Protein AF-A0A434TCE7-F1 (afdb_monomer_lite)

Secondary structure (DSSP, 8-state):
--TTTHHHHHHHHHHHHGGGG-----PPPP--HHHHHHHHHHHHHHHHHHHHTTS-SEEEEEEEETTEEEEEEEEEBSSTT--PBPPS--

pLDDT: mean 79.83, std 17.86, range [46.66, 97.56]

Foldseek 3Di:
DPPPPVVVVVVVVVVVVVVVPDPPPPDDDDPDPVVVVVCVVVVVVVQQCCCVVVVDQKDWDWDDDPNDTPDTAIDHAPDPPDPHTDGRPD

Radius of gyration: 28.28 Å; chains: 1; bounding box: 39×50×78 Å

Sequence (90 aa):
MRLGRDLCHLTVLAFIAGLALWPHAASADPVTPARIAAALPKLEALAQAAVADGAVPGLAIGVVHDDKVIFLKGFGHREAGRPEPVDADG

Structure (mmCIF, N/CA/C/O backbone):
data_AF-A0A434TCE7-F1
#
_entry.id   AF-A0A434TCE7-F1
#
loop_
_atom_site.group_PDB
_atom_site.id
_atom_site.type_symbol
_atom_site.label_atom_id
_atom_site.label_alt_id
_atom_site.label_comp_id
_atom_site.label_asym_id
_atom_site.label_entity_id
_atom_site.label_seq_id
_atom_site.pdbx_PDB_ins_code
_atom_site.Cartn_x
_atom_site.Cartn_y
_atom_site.Cartn_z
_atom_site.occupancy
_atom_site.B_iso_or_equiv
_atom_site.auth_seq_id
_atom_site.auth_comp_id
_atom_site.auth_asym_id
_atom_site.auth_atom_id
_atom_site.pdbx_PDB_model_num
ATOM 1 N N . MET A 1 1 ? 23.193 37.671 -62.069 1.00 54.25 1 MET A N 1
ATOM 2 C CA . MET A 1 1 ? 22.915 36.323 -61.523 1.00 54.25 1 MET A CA 1
ATOM 3 C C . MET A 1 1 ? 23.509 36.206 -60.115 1.00 54.25 1 MET A C 1
ATOM 5 O O . MET A 1 1 ? 24.655 35.812 -59.973 1.00 54.25 1 MET A O 1
ATOM 9 N N . ARG A 1 2 ? 22.784 36.637 -59.072 1.00 53.78 2 ARG A N 1
ATOM 10 C CA . ARG A 1 2 ? 23.202 36.488 -57.655 1.00 53.78 2 ARG A CA 1
ATOM 11 C C . ARG A 1 2 ? 22.051 36.115 -56.705 1.00 53.78 2 ARG A C 1
ATOM 13 O O . ARG A 1 2 ? 22.294 35.888 -55.534 1.00 53.78 2 ARG A O 1
ATOM 20 N N . LEU A 1 3 ? 20.825 35.981 -57.218 1.00 54.12 3 LEU A N 1
ATOM 21 C CA . LEU A 1 3 ? 19.610 35.866 -56.402 1.00 54.12 3 LEU A CA 1
ATOM 22 C C . LEU A 1 3 ? 19.288 34.429 -55.932 1.00 54.12 3 LEU A C 1
ATOM 24 O O . LEU A 1 3 ? 18.491 34.251 -55.024 1.00 54.12 3 LEU A O 1
ATOM 28 N N . GLY A 1 4 ? 19.915 33.399 -56.519 1.00 52.44 4 GLY A N 1
ATOM 29 C CA . GLY A 1 4 ? 19.643 31.989 -56.185 1.00 52.44 4 GLY A CA 1
ATOM 30 C C . GLY A 1 4 ? 20.511 31.393 -55.070 1.00 52.44 4 GLY A C 1
ATOM 31 O O . GLY A 1 4 ? 20.206 30.312 -54.580 1.00 52.44 4 GLY A O 1
ATOM 32 N N . ARG A 1 5 ? 21.598 32.070 -54.669 1.00 57.06 5 ARG A N 1
ATOM 33 C CA . ARG A 1 5 ? 22.574 31.518 -53.712 1.00 57.06 5 ARG A CA 1
ATOM 34 C C . ARG A 1 5 ? 22.227 31.861 -52.261 1.00 57.06 5 ARG A C 1
ATOM 36 O O . ARG A 1 5 ? 22.350 31.003 -51.398 1.00 57.06 5 ARG A O 1
ATOM 43 N N . ASP A 1 6 ? 21.689 33.055 -52.018 1.00 51.03 6 ASP A N 1
ATOM 44 C CA . ASP A 1 6 ? 21.305 33.509 -50.672 1.00 51.03 6 ASP A CA 1
ATOM 45 C C . ASP A 1 6 ? 19.982 32.885 -50.186 1.00 51.03 6 ASP A C 1
ATOM 47 O O . ASP A 1 6 ? 19.791 32.680 -48.989 1.00 51.03 6 ASP A O 1
ATOM 51 N N . LEU A 1 7 ? 19.109 32.469 -51.113 1.00 54.75 7 LEU A N 1
ATOM 52 C CA . LEU A 1 7 ? 17.859 31.764 -50.802 1.00 54.75 7 LEU A CA 1
ATOM 53 C C . LEU A 1 7 ? 18.096 30.320 -50.314 1.00 54.75 7 LEU A C 1
ATOM 55 O O . LEU A 1 7 ? 17.286 29.781 -49.569 1.00 54.75 7 LEU A O 1
ATOM 59 N N . CYS A 1 8 ? 19.227 29.717 -50.699 1.00 46.66 8 CYS A N 1
ATOM 60 C CA . CYS A 1 8 ? 19.624 28.364 -50.302 1.00 46.66 8 CYS A CA 1
ATOM 61 C C . CYS A 1 8 ? 20.240 28.334 -48.890 1.00 46.66 8 CYS A C 1
ATOM 63 O O . CYS A 1 8 ? 20.113 27.353 -48.164 1.00 46.66 8 CYS A O 1
ATOM 65 N N . HIS A 1 9 ? 20.879 29.430 -48.464 1.00 48.97 9 HIS A N 1
ATOM 66 C CA . HIS A 1 9 ? 21.444 29.541 -47.115 1.00 48.97 9 HIS A CA 1
ATOM 67 C C . HIS A 1 9 ? 20.374 29.806 -46.046 1.00 48.97 9 HIS A C 1
ATOM 69 O O . HIS A 1 9 ? 20.514 29.350 -44.911 1.00 48.97 9 HIS A O 1
ATOM 75 N N . LEU A 1 10 ? 19.284 30.488 -46.411 1.00 51.88 10 LEU A N 1
ATOM 76 C CA . LEU A 1 10 ? 18.189 30.816 -45.493 1.00 51.88 10 LEU A CA 1
ATOM 77 C C . LEU A 1 10 ? 17.332 29.594 -45.117 1.00 51.88 10 LEU A C 1
ATOM 79 O O . LEU A 1 10 ? 16.841 29.514 -43.994 1.00 51.88 10 LEU A O 1
ATOM 83 N N . THR A 1 11 ? 17.211 28.604 -46.003 1.00 52.19 11 THR A N 1
ATOM 84 C CA . THR A 1 11 ? 16.499 27.342 -45.730 1.00 52.19 11 THR A CA 1
ATOM 85 C C . THR A 1 11 ? 17.302 26.352 -44.885 1.00 52.19 11 THR A C 1
ATOM 87 O O . THR A 1 11 ? 16.707 25.563 -44.154 1.00 52.19 11 THR A O 1
ATOM 90 N N . VAL A 1 12 ? 18.638 26.403 -44.919 1.00 53.09 12 VAL A N 1
ATOM 91 C CA . VAL A 1 12 ? 19.498 25.475 -44.157 1.00 53.09 12 VAL A CA 1
ATOM 92 C C . VAL A 1 12 ? 19.538 25.813 -42.659 1.00 53.09 12 VAL A C 1
ATOM 94 O O . VAL A 1 12 ? 19.600 24.909 -41.829 1.00 53.09 12 VAL A O 1
ATOM 97 N N . LEU A 1 13 ? 19.432 27.090 -42.280 1.00 52.44 13 LEU A N 1
ATOM 98 C CA . LEU A 1 13 ? 19.476 27.503 -40.867 1.00 52.44 13 LEU A CA 1
ATOM 99 C C . LEU A 1 13 ? 18.178 27.210 -40.096 1.00 52.44 13 LEU A C 1
ATOM 101 O O . LEU A 1 13 ? 18.227 26.958 -38.892 1.00 52.44 13 LEU A O 1
ATOM 105 N N . ALA A 1 14 ? 17.027 27.173 -40.773 1.00 51.78 14 ALA A N 1
ATOM 106 C CA . ALA A 1 14 ? 15.742 26.885 -40.131 1.00 51.78 14 ALA A CA 1
ATOM 107 C C . ALA A 1 14 ? 15.590 25.410 -39.701 1.00 51.78 14 ALA A C 1
ATOM 109 O O . ALA A 1 14 ? 14.813 25.110 -38.797 1.00 51.78 14 ALA A O 1
ATOM 110 N N . PHE A 1 15 ? 16.362 24.490 -40.291 1.00 49.41 15 PHE A N 1
ATOM 111 C CA . PHE A 1 15 ? 16.317 2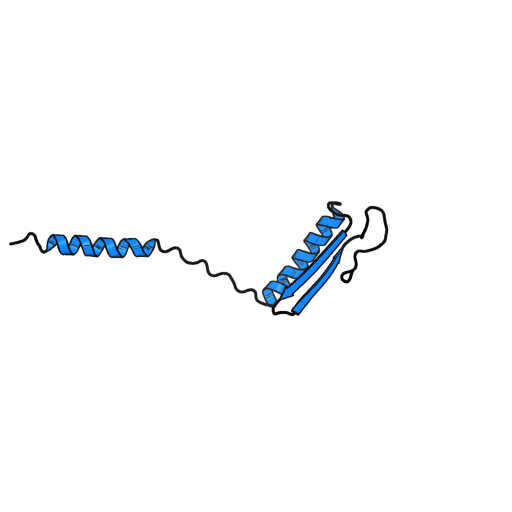3.063 -39.951 1.00 49.41 15 PHE A CA 1
ATOM 112 C C . PHE A 1 15 ? 17.073 22.702 -38.661 1.00 49.41 15 PHE A C 1
ATOM 114 O O . PHE A 1 15 ? 16.742 21.707 -38.021 1.00 49.41 15 PHE A O 1
ATOM 121 N N . ILE A 1 16 ? 18.058 23.502 -38.239 1.00 53.09 16 ILE A N 1
ATOM 122 C CA . ILE A 1 16 ? 18.875 23.204 -37.046 1.00 53.09 16 ILE A CA 1
ATOM 123 C C . ILE A 1 16 ? 18.189 23.692 -35.758 1.00 53.09 16 ILE A C 1
ATOM 125 O O . ILE A 1 16 ? 18.326 23.068 -34.709 1.00 53.09 16 ILE A O 1
ATOM 129 N N . ALA A 1 17 ? 17.379 24.754 -35.832 1.00 52.38 17 ALA A N 1
ATOM 130 C CA . ALA A 1 17 ? 16.655 25.286 -34.673 1.00 52.38 17 ALA A CA 1
ATOM 131 C C . ALA A 1 17 ? 15.467 24.409 -34.224 1.00 52.38 17 ALA A C 1
ATOM 133 O O . ALA A 1 17 ? 15.064 24.477 -33.065 1.00 52.38 17 ALA A O 1
ATOM 134 N N . GLY A 1 18 ? 14.924 23.561 -35.107 1.00 49.09 18 GLY A N 1
ATOM 135 C CA . GLY A 1 18 ? 13.814 22.660 -34.773 1.00 49.09 18 GLY A CA 1
ATOM 136 C C . GLY A 1 18 ? 14.204 21.498 -33.853 1.00 49.09 18 GLY A C 1
ATOM 137 O O . GLY A 1 18 ? 13.394 21.071 -33.042 1.00 49.09 18 GLY A O 1
ATOM 138 N N . LEU A 1 19 ? 15.455 21.027 -33.912 1.00 55.03 19 LEU A N 1
ATOM 139 C CA . LEU A 1 19 ? 15.938 19.860 -33.155 1.00 55.03 19 LEU A CA 1
ATOM 140 C C . LEU A 1 19 ? 16.169 20.121 -31.657 1.00 55.03 19 LEU A C 1
ATOM 142 O O . LEU A 1 19 ? 16.253 19.174 -30.879 1.00 55.03 19 LEU A O 1
ATOM 146 N N . ALA A 1 20 ? 16.276 21.383 -31.236 1.00 54.28 20 ALA A N 1
ATOM 147 C CA . ALA A 1 20 ? 16.516 21.729 -29.832 1.00 54.28 20 ALA A CA 1
ATOM 148 C C . ALA A 1 20 ? 15.245 21.661 -28.967 1.00 54.28 20 ALA A C 1
ATOM 150 O O . ALA A 1 20 ? 15.338 21.604 -27.743 1.00 54.28 20 ALA A O 1
ATOM 151 N N . LEU A 1 21 ? 14.065 21.642 -29.596 1.00 54.66 21 LEU A N 1
ATOM 152 C CA . LEU A 1 21 ? 12.776 21.522 -28.919 1.00 54.66 21 LEU A CA 1
ATOM 153 C C . LEU A 1 21 ? 12.207 20.104 -29.035 1.00 54.66 21 LEU A C 1
ATOM 155 O O . LEU A 1 21 ? 10.992 19.913 -29.045 1.00 54.66 21 LEU A O 1
ATOM 159 N N . TRP A 1 22 ? 13.072 19.095 -29.178 1.00 59.41 22 TRP A N 1
ATOM 160 C CA . TRP A 1 22 ? 12.622 17.713 -29.083 1.00 59.41 22 TRP A CA 1
ATOM 161 C C . TRP A 1 22 ? 12.237 17.452 -27.634 1.00 59.41 22 TRP A C 1
ATOM 163 O O . TRP A 1 22 ? 13.075 17.662 -26.748 1.00 59.41 22 TRP A O 1
ATOM 173 N N . PRO A 1 23 ?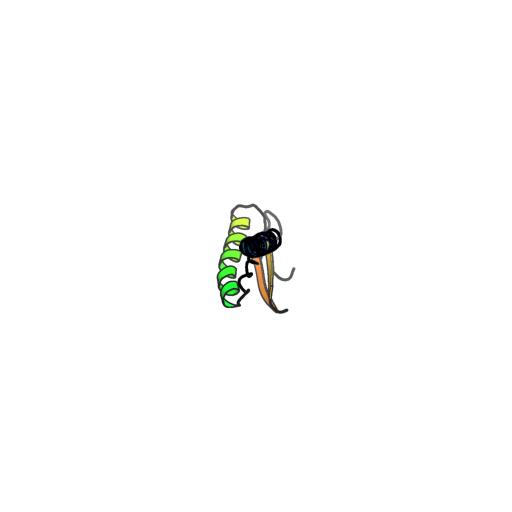 10.988 17.021 -27.366 1.00 63.56 23 PRO A N 1
ATOM 174 C CA . PRO A 1 23 ? 10.640 16.555 -26.042 1.00 63.56 23 PRO A CA 1
ATOM 175 C C . PRO A 1 23 ? 11.601 15.410 -25.752 1.00 63.56 23 PRO A C 1
ATOM 177 O O . PRO A 1 23 ? 11.543 14.358 -26.390 1.00 63.56 23 PRO A O 1
ATOM 180 N N . HIS A 1 24 ? 12.544 15.649 -24.841 1.00 63.69 24 HIS A N 1
ATOM 181 C CA . HIS A 1 24 ? 13.324 14.571 -24.270 1.00 63.69 24 HIS A CA 1
ATOM 182 C C . HIS A 1 24 ? 12.292 13.648 -23.648 1.00 63.69 24 HIS A C 1
ATOM 184 O O . HIS A 1 24 ? 11.635 14.020 -22.674 1.00 63.69 24 HIS A O 1
ATOM 190 N N . ALA A 1 25 ? 12.085 12.490 -24.271 1.00 67.00 25 ALA A N 1
ATOM 191 C CA . ALA A 1 25 ? 11.318 11.428 -23.664 1.00 67.00 25 ALA A CA 1
ATOM 192 C C . ALA A 1 25 ? 11.972 11.181 -22.303 1.00 67.00 25 ALA A C 1
ATOM 194 O O . ALA A 1 25 ? 13.121 10.746 -22.232 1.00 67.00 25 ALA A O 1
ATOM 195 N N . ALA A 1 26 ? 11.287 11.578 -21.231 1.00 71.19 26 ALA A N 1
ATOM 196 C CA . ALA A 1 26 ? 11.753 11.321 -19.886 1.00 71.19 26 ALA A CA 1
ATOM 197 C C . ALA A 1 26 ? 11.793 9.801 -19.735 1.00 71.19 26 ALA A C 1
ATOM 199 O O . ALA A 1 26 ? 10.750 9.146 -19.740 1.00 71.19 26 ALA A O 1
ATOM 200 N N . SER A 1 27 ? 12.995 9.231 -19.682 1.00 66.19 27 SER A N 1
ATOM 201 C CA . SER A 1 27 ? 13.157 7.806 -19.431 1.00 66.19 27 SER A CA 1
ATOM 202 C C . SER A 1 27 ? 12.538 7.491 -18.074 1.00 66.19 27 SER A C 1
ATOM 204 O O . SER A 1 27 ? 12.931 8.069 -17.059 1.00 66.19 27 SER A O 1
ATOM 206 N N . ALA A 1 28 ? 11.555 6.593 -18.055 1.00 73.00 28 ALA A N 1
ATOM 207 C CA . ALA A 1 28 ? 11.041 6.059 -16.807 1.00 73.00 28 ALA A CA 1
ATOM 208 C C . ALA A 1 28 ? 12.165 5.272 -16.121 1.00 73.00 28 ALA A C 1
ATOM 210 O O . ALA A 1 28 ? 12.770 4.385 -16.723 1.00 73.00 28 ALA A O 1
ATOM 211 N N . ASP A 1 29 ? 12.458 5.628 -14.873 1.00 77.38 29 ASP A N 1
ATOM 212 C CA . ASP A 1 29 ? 13.448 4.926 -14.062 1.00 77.38 29 ASP A CA 1
ATOM 213 C C . ASP A 1 29 ? 12.973 3.476 -13.845 1.00 77.38 29 ASP A C 1
ATOM 215 O O . ASP A 1 29 ? 11.841 3.290 -13.372 1.00 77.38 29 ASP A O 1
ATOM 219 N N . PRO A 1 30 ? 13.767 2.453 -14.217 1.00 81.31 30 PRO A N 1
ATOM 220 C CA . PRO A 1 30 ? 13.330 1.066 -14.167 1.00 81.31 30 PRO A CA 1
ATOM 221 C C . PRO A 1 30 ? 12.849 0.662 -12.770 1.00 81.31 30 PRO A C 1
ATOM 223 O O . PRO A 1 30 ? 13.413 1.037 -11.736 1.00 81.31 30 PRO A O 1
ATOM 226 N N . VAL A 1 31 ? 11.792 -0.148 -12.734 1.00 87.94 31 VAL A N 1
ATOM 227 C CA . VAL A 1 31 ? 11.301 -0.757 -11.497 1.00 87.94 31 VAL A CA 1
ATOM 228 C C . VAL A 1 31 ? 12.232 -1.916 -11.154 1.00 87.94 31 VAL A C 1
ATOM 230 O O . VAL A 1 31 ? 12.075 -3.036 -11.623 1.00 87.94 31 VAL A O 1
ATOM 233 N N . THR A 1 32 ? 13.273 -1.623 -10.377 1.00 91.44 32 THR A N 1
ATOM 234 C CA . THR A 1 32 ? 14.228 -2.639 -9.925 1.00 91.44 32 THR A CA 1
ATOM 235 C C . THR A 1 32 ? 13.752 -3.302 -8.628 1.00 91.44 32 THR A C 1
ATOM 237 O O . THR A 1 32 ? 13.121 -2.639 -7.797 1.00 91.44 32 THR A O 1
ATOM 240 N N . PRO A 1 33 ? 14.117 -4.573 -8.372 1.00 90.12 33 PRO A N 1
ATOM 241 C CA . PRO A 1 33 ? 13.791 -5.250 -7.115 1.00 90.12 33 PRO A CA 1
ATOM 242 C C . PRO A 1 33 ? 14.254 -4.484 -5.867 1.00 90.12 33 PRO A C 1
ATOM 244 O O . PRO A 1 33 ? 13.546 -4.435 -4.866 1.00 90.12 33 PRO A O 1
ATOM 247 N N . ALA A 1 34 ? 15.413 -3.821 -5.936 1.00 91.38 34 ALA A N 1
ATOM 248 C CA . ALA A 1 34 ? 15.926 -2.994 -4.844 1.00 91.38 34 ALA A CA 1
ATOM 249 C C . ALA A 1 34 ? 15.029 -1.777 -4.563 1.00 91.38 34 ALA A C 1
ATOM 251 O O . ALA A 1 34 ? 14.774 -1.442 -3.406 1.00 91.38 34 ALA A O 1
ATOM 252 N N . ARG A 1 35 ? 14.511 -1.131 -5.614 1.00 92.62 35 ARG A N 1
ATOM 253 C CA . ARG A 1 35 ? 13.602 0.011 -5.480 1.00 92.62 35 ARG A CA 1
ATOM 254 C C . ARG A 1 35 ? 12.257 -0.409 -4.897 1.00 92.62 35 ARG A C 1
ATOM 256 O O . ARG A 1 35 ? 11.734 0.288 -4.033 1.00 92.62 35 ARG A O 1
ATOM 263 N N . ILE A 1 36 ? 11.739 -1.558 -5.330 1.00 93.69 36 ILE A N 1
ATOM 264 C CA . ILE A 1 36 ? 10.543 -2.174 -4.749 1.00 93.69 36 ILE A CA 1
ATOM 265 C C . ILE A 1 36 ? 10.765 -2.428 -3.256 1.00 93.69 36 ILE A C 1
ATOM 267 O O . ILE A 1 36 ? 9.992 -1.942 -2.434 1.00 93.69 36 ILE A O 1
ATOM 271 N N . ALA A 1 37 ? 11.849 -3.120 -2.893 1.00 91.94 37 ALA A N 1
ATOM 272 C CA . ALA A 1 37 ? 12.161 -3.437 -1.501 1.00 91.94 37 ALA A CA 1
ATOM 273 C C . ALA A 1 37 ? 12.282 -2.177 -0.625 1.00 91.94 37 ALA A C 1
ATOM 275 O O . ALA A 1 37 ? 11.826 -2.174 0.513 1.00 91.94 37 ALA A O 1
ATOM 276 N N . ALA A 1 38 ? 12.825 -1.082 -1.164 1.00 94.38 38 ALA A N 1
ATOM 277 C CA . ALA A 1 38 ? 12.900 0.203 -0.469 1.00 94.38 38 ALA A CA 1
ATOM 278 C C . ALA A 1 38 ? 11.546 0.940 -0.361 1.00 94.38 38 ALA A C 1
ATOM 280 O O . ALA A 1 38 ? 11.387 1.818 0.493 1.00 94.38 38 ALA A O 1
ATOM 281 N N . ALA A 1 39 ? 10.580 0.625 -1.227 1.00 94.88 39 ALA A N 1
ATOM 282 C CA . ALA A 1 39 ? 9.252 1.233 -1.238 1.00 94.88 39 ALA A CA 1
ATOM 283 C C . ALA A 1 39 ? 8.257 0.516 -0.314 1.00 94.88 39 ALA A C 1
ATOM 285 O O . ALA A 1 39 ? 7.405 1.185 0.271 1.00 94.88 39 ALA A O 1
ATOM 286 N N . LEU A 1 40 ? 8.377 -0.806 -0.136 1.00 95.81 40 LEU A N 1
ATOM 287 C CA . LEU A 1 40 ? 7.439 -1.594 0.677 1.00 95.81 40 LEU A CA 1
ATOM 288 C C . LEU A 1 40 ? 7.290 -1.082 2.126 1.00 95.81 40 LEU A C 1
ATOM 290 O O . LEU A 1 40 ? 6.151 -0.899 2.550 1.00 95.81 40 LEU A O 1
ATOM 294 N N . PRO A 1 41 ? 8.362 -0.735 2.871 1.00 96.38 41 PRO A N 1
ATOM 295 C CA . PRO A 1 41 ? 8.213 -0.197 4.227 1.00 96.38 41 PRO A CA 1
ATOM 296 C C . PRO A 1 41 ? 7.482 1.149 4.264 1.00 96.38 41 PRO A C 1
ATOM 298 O O . PRO A 1 41 ? 6.747 1.441 5.203 1.00 96.38 41 PRO A O 1
ATOM 301 N N . LYS A 1 42 ? 7.663 1.981 3.229 1.00 97.00 42 LYS A N 1
ATOM 302 C CA . LYS A 1 42 ? 6.962 3.269 3.120 1.00 97.00 42 LYS A CA 1
ATOM 303 C C . LYS A 1 42 ? 5.476 3.053 2.854 1.00 97.00 42 LYS A C 1
ATOM 305 O O . LYS A 1 42 ? 4.653 3.733 3.453 1.00 97.00 42 LYS A O 1
ATOM 310 N N . LEU A 1 43 ? 5.144 2.099 1.985 1.00 96.62 43 LEU A N 1
ATOM 311 C CA . LEU A 1 43 ? 3.763 1.702 1.719 1.00 96.62 43 LEU A CA 1
ATOM 312 C C . LEU A 1 43 ? 3.086 1.169 2.986 1.00 96.62 43 LEU A C 1
ATOM 314 O O . LEU A 1 43 ? 1.960 1.553 3.289 1.00 96.62 43 LEU A O 1
ATOM 318 N N . GLU A 1 44 ? 3.795 0.342 3.754 1.00 95.94 44 GLU A N 1
ATOM 319 C CA . GLU A 1 44 ? 3.307 -0.187 5.024 1.00 95.94 44 GLU A CA 1
ATOM 320 C C . GLU A 1 44 ? 3.015 0.929 6.036 1.00 95.94 44 GLU A C 1
ATOM 322 O O . GLU A 1 44 ? 1.942 0.951 6.636 1.00 95.94 44 GLU A O 1
ATOM 327 N N . ALA A 1 45 ? 3.928 1.893 6.178 1.00 97.56 45 ALA A N 1
ATOM 328 C CA . ALA A 1 45 ? 3.741 3.033 7.072 1.00 97.56 45 ALA A CA 1
ATOM 329 C C . ALA A 1 45 ? 2.525 3.890 6.683 1.00 97.56 45 ALA A C 1
ATOM 331 O O . ALA A 1 45 ? 1.784 4.334 7.556 1.00 97.56 45 ALA A O 1
ATOM 332 N N . LEU A 1 46 ? 2.281 4.090 5.383 1.00 97.06 46 LEU A N 1
ATOM 333 C CA . LEU A 1 46 ? 1.099 4.816 4.905 1.00 97.06 46 LEU A CA 1
ATOM 334 C C . LEU A 1 46 ? -0.200 4.072 5.225 1.00 97.06 46 LEU A C 1
ATOM 336 O O . LEU A 1 46 ? -1.172 4.690 5.654 1.00 97.06 46 LEU A O 1
ATOM 340 N N . ALA A 1 47 ? -0.216 2.751 5.051 1.00 96.06 47 ALA A N 1
ATOM 341 C CA . ALA A 1 47 ? -1.373 1.930 5.388 1.00 96.06 47 ALA A CA 1
ATOM 342 C C . ALA A 1 47 ? -1.667 1.946 6.893 1.00 96.06 47 ALA A C 1
ATOM 344 O O . ALA A 1 47 ? -2.813 2.116 7.305 1.00 96.06 47 ALA A O 1
ATOM 345 N N . GLN A 1 48 ? -0.624 1.821 7.717 1.00 96.06 48 GLN A N 1
ATOM 346 C CA . GLN A 1 48 ? -0.738 1.920 9.170 1.00 96.06 48 GLN A CA 1
ATOM 347 C C . GLN A 1 48 ? -1.252 3.296 9.601 1.00 96.06 48 GLN A C 1
ATOM 349 O O . GLN A 1 48 ? -2.138 3.358 10.448 1.00 96.06 48 GLN A O 1
ATOM 354 N N . ALA A 1 49 ? -0.751 4.379 8.996 1.00 97.31 49 ALA A N 1
ATOM 355 C CA . ALA A 1 49 ? -1.223 5.733 9.271 1.00 97.31 49 ALA A CA 1
ATOM 356 C C . ALA A 1 49 ? -2.706 5.897 8.913 1.00 97.31 49 ALA A C 1
ATOM 358 O O . ALA A 1 49 ? -3.471 6.383 9.731 1.00 97.31 49 ALA A O 1
ATOM 359 N N . ALA A 1 50 ? -3.150 5.398 7.755 1.00 95.88 50 ALA A N 1
ATOM 360 C CA . ALA A 1 50 ? -4.558 5.477 7.361 1.00 95.88 50 ALA A CA 1
ATOM 361 C C . ALA A 1 50 ? -5.507 4.779 8.356 1.00 95.88 50 ALA A C 1
ATOM 363 O O . ALA A 1 50 ? -6.599 5.281 8.628 1.00 95.88 50 ALA A O 1
ATOM 364 N N . VAL A 1 51 ? -5.092 3.637 8.916 1.00 95.06 51 VAL A N 1
ATOM 365 C CA . VAL A 1 51 ? -5.852 2.939 9.967 1.00 95.06 51 VAL A CA 1
ATOM 366 C C . VAL A 1 51 ? -5.777 3.696 11.297 1.00 95.06 51 VAL A C 1
ATOM 368 O O . VAL A 1 51 ? -6.795 3.869 11.963 1.00 95.06 51 VAL A O 1
ATOM 371 N N . ALA A 1 52 ? -4.590 4.170 11.687 1.00 95.06 52 ALA A N 1
ATOM 372 C CA . ALA A 1 52 ? -4.371 4.877 12.950 1.00 95.06 52 ALA A CA 1
ATOM 373 C C . ALA A 1 52 ? -5.096 6.231 13.012 1.00 95.06 52 ALA A C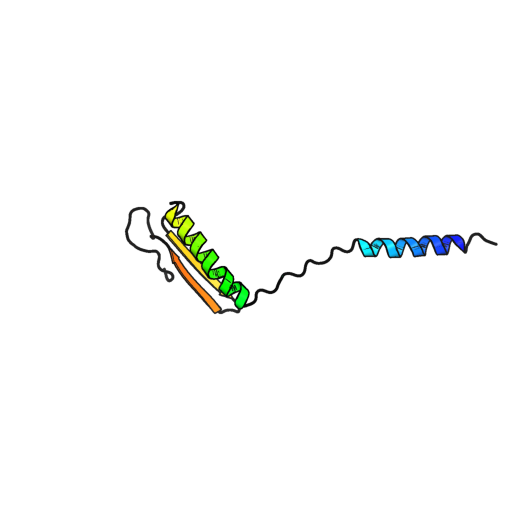 1
ATOM 375 O O . ALA A 1 52 ? -5.659 6.579 14.048 1.00 95.06 52 ALA A O 1
ATOM 376 N N . ASP A 1 53 ? -5.140 6.950 11.891 1.00 96.38 53 ASP A N 1
ATOM 377 C CA . ASP A 1 53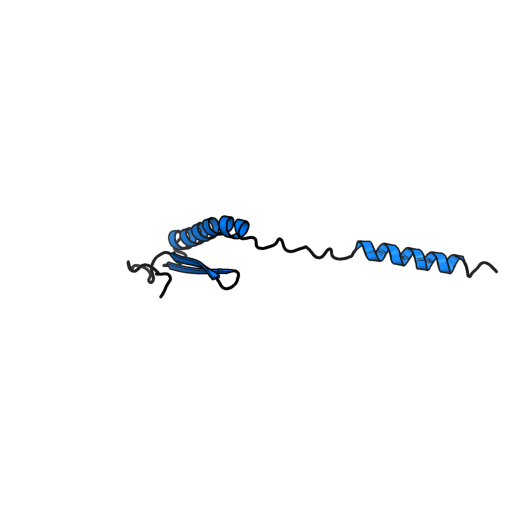 ? -5.849 8.222 11.732 1.00 96.38 53 ASP A CA 1
ATOM 378 C C . ASP A 1 53 ? -7.375 8.027 11.645 1.00 96.38 53 ASP A C 1
ATOM 380 O O . ASP A 1 53 ? -8.132 8.995 11.570 1.00 96.38 53 ASP A O 1
ATOM 384 N N . GLY A 1 54 ? -7.850 6.774 11.650 1.00 92.81 54 GLY A N 1
ATOM 385 C CA . GLY A 1 54 ? -9.268 6.434 11.591 1.00 92.81 54 GLY A CA 1
ATOM 386 C C . GLY A 1 54 ? -9.913 6.704 10.232 1.00 92.81 54 GLY A C 1
ATOM 387 O O . GLY A 1 54 ? -11.139 6.753 10.144 1.00 92.81 54 GLY A O 1
ATOM 388 N N . ALA A 1 55 ? -9.119 6.872 9.168 1.00 94.06 55 ALA A N 1
ATOM 389 C CA . ALA A 1 55 ? -9.639 7.085 7.819 1.00 94.06 55 ALA A CA 1
ATOM 390 C C . ALA A 1 55 ? -10.377 5.844 7.294 1.00 94.06 55 ALA A C 1
ATOM 392 O O . ALA A 1 55 ? -11.349 5.965 6.548 1.00 94.06 55 ALA A O 1
ATOM 393 N N . VAL A 1 56 ? -9.927 4.653 7.704 1.00 94.25 56 VAL A N 1
ATOM 394 C CA . VAL A 1 56 ? -10.578 3.367 7.431 1.00 94.25 56 VAL A CA 1
ATOM 395 C C . VAL A 1 56 ? -10.475 2.441 8.651 1.00 94.25 56 V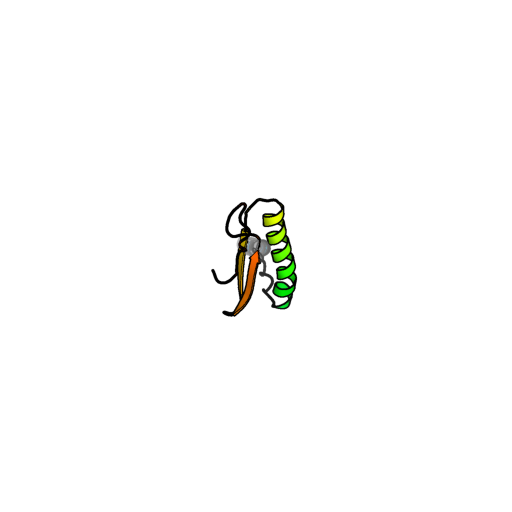AL A C 1
ATOM 397 O O . VAL A 1 56 ? -9.464 2.487 9.352 1.00 94.25 56 VAL A O 1
ATOM 400 N N . PRO A 1 57 ? -11.463 1.557 8.904 1.00 92.94 57 PRO A N 1
ATOM 401 C CA . PRO A 1 57 ? -11.347 0.524 9.940 1.00 92.94 57 PRO A CA 1
ATOM 402 C C . PRO A 1 57 ? -10.191 -0.445 9.672 1.00 92.94 57 PRO A C 1
ATOM 404 O O . PRO A 1 57 ? -9.482 -0.843 10.597 1.00 92.94 57 PRO A O 1
ATOM 407 N N . GLY A 1 58 ? -9.987 -0.782 8.396 1.00 94.06 58 GLY A N 1
ATOM 408 C CA . GLY A 1 58 ? -8.929 -1.652 7.911 1.00 94.06 58 GLY A CA 1
ATOM 409 C C . GLY A 1 58 ? -8.851 -1.666 6.384 1.00 94.06 58 GLY A C 1
ATOM 410 O O . GLY A 1 58 ? -9.751 -1.177 5.699 1.00 94.06 58 GLY A O 1
ATOM 411 N N . LEU A 1 59 ? -7.746 -2.188 5.853 1.00 94.31 59 LEU A N 1
ATOM 412 C CA . LEU A 1 59 ? -7.468 -2.298 4.418 1.00 94.31 59 LEU A CA 1
ATOM 413 C C . LEU A 1 59 ? -6.514 -3.470 4.133 1.00 94.31 59 LEU A C 1
ATOM 415 O O . LEU A 1 59 ? -5.711 -3.826 4.990 1.00 94.31 59 LEU A O 1
ATOM 419 N N . ALA A 1 60 ? -6.547 -4.030 2.923 1.00 93.88 60 ALA A N 1
ATOM 420 C CA . ALA A 1 60 ? -5.591 -5.040 2.457 1.00 93.88 60 ALA A CA 1
ATOM 421 C C . ALA A 1 60 ? -4.814 -4.540 1.231 1.00 93.88 60 ALA A C 1
ATOM 423 O O . ALA A 1 60 ? -5.374 -3.870 0.364 1.00 93.88 60 ALA A O 1
ATOM 424 N N . ILE A 1 61 ? -3.522 -4.863 1.157 1.00 95.00 61 ILE A N 1
ATOM 425 C CA . ILE A 1 61 ? -2.628 -4.483 0.057 1.00 95.00 61 ILE A CA 1
ATOM 426 C C . ILE A 1 61 ? -1.937 -5.729 -0.487 1.00 95.00 61 ILE A C 1
ATOM 428 O O . ILE A 1 61 ? -1.252 -6.433 0.255 1.00 95.00 61 ILE A O 1
ATOM 432 N N . GLY A 1 62 ? -2.056 -5.936 -1.799 1.00 94.81 62 GLY A N 1
ATOM 433 C CA . GLY A 1 62 ? -1.261 -6.885 -2.574 1.00 94.81 62 GLY A CA 1
ATOM 434 C C . GLY A 1 62 ? -0.383 -6.153 -3.592 1.00 94.81 62 GLY A C 1
ATOM 435 O O . GLY A 1 62 ? -0.860 -5.255 -4.283 1.00 94.81 62 GLY A O 1
ATOM 436 N N . VAL A 1 63 ? 0.893 -6.526 -3.701 1.00 94.62 63 VAL A N 1
ATOM 437 C CA . VAL A 1 63 ? 1.814 -6.022 -4.730 1.00 94.62 63 VAL A CA 1
ATOM 438 C C . VAL A 1 63 ? 2.311 -7.198 -5.560 1.00 94.62 63 VAL A C 1
ATOM 440 O O . VAL A 1 63 ? 2.833 -8.174 -5.016 1.00 94.62 63 VAL A O 1
ATOM 443 N N . VAL A 1 64 ? 2.164 -7.086 -6.880 1.00 94.62 64 VAL A N 1
ATOM 444 C CA . VAL A 1 64 ? 2.597 -8.090 -7.856 1.00 94.62 64 VAL A CA 1
ATOM 445 C C . VAL A 1 64 ? 3.644 -7.479 -8.781 1.00 94.62 64 VAL A C 1
ATOM 447 O O . VAL A 1 64 ? 3.450 -6.379 -9.296 1.00 94.62 64 VAL A O 1
ATOM 450 N N . HIS A 1 65 ? 4.752 -8.186 -8.987 1.00 93.75 65 HIS A N 1
ATOM 451 C CA . HIS A 1 65 ? 5.801 -7.821 -9.936 1.00 93.75 65 HIS A CA 1
ATOM 452 C C . HIS A 1 65 ? 6.303 -9.077 -10.647 1.00 93.75 65 HIS A C 1
ATOM 454 O O . HIS A 1 65 ? 6.561 -10.078 -9.982 1.00 93.75 65 HIS A O 1
ATOM 460 N N . ASP A 1 66 ? 6.442 -9.031 -11.975 1.00 93.19 66 ASP A N 1
ATOM 461 C CA . ASP A 1 66 ? 6.822 -10.185 -12.809 1.00 93.19 66 ASP A CA 1
ATOM 462 C C . ASP A 1 66 ? 6.013 -11.456 -12.481 1.00 93.19 66 ASP A C 1
ATOM 464 O O . ASP A 1 66 ? 6.580 -12.506 -12.171 1.00 93.19 66 ASP A O 1
ATOM 468 N N . ASP A 1 67 ? 4.681 -11.330 -12.458 1.00 94.50 67 ASP A N 1
ATOM 469 C CA . ASP A 1 67 ? 3.732 -12.411 -12.137 1.00 94.50 67 ASP A CA 1
ATOM 470 C C . ASP A 1 67 ? 3.911 -13.047 -10.743 1.00 94.50 67 ASP A C 1
ATOM 472 O O . ASP A 1 67 ? 3.363 -14.110 -10.449 1.00 94.50 67 ASP A O 1
ATOM 476 N N . LYS A 1 68 ? 4.656 -12.390 -9.845 1.00 94.38 68 LYS A N 1
ATOM 477 C CA . LYS A 1 68 ? 4.878 -12.842 -8.468 1.00 94.38 68 LYS A CA 1
ATOM 478 C C . LYS A 1 68 ? 4.251 -11.881 -7.480 1.00 94.38 68 LYS A C 1
ATOM 480 O O . LYS A 1 68 ? 4.530 -10.684 -7.506 1.00 94.38 68 LYS A O 1
ATOM 485 N N . VAL A 1 69 ? 3.461 -12.423 -6.556 1.00 93.88 69 VAL A N 1
ATOM 486 C CA . VAL A 1 69 ? 3.026 -11.690 -5.364 1.00 93.88 69 VAL A CA 1
ATOM 487 C C . VAL A 1 69 ? 4.249 -11.487 -4.471 1.00 93.88 69 VAL A C 1
ATOM 489 O O . VAL A 1 69 ? 4.798 -12.440 -3.924 1.00 93.88 69 VAL A O 1
ATOM 492 N N . ILE A 1 70 ? 4.700 -10.243 -4.364 1.00 94.19 70 ILE A N 1
ATOM 493 C CA . ILE A 1 70 ? 5.887 -9.850 -3.591 1.00 94.19 70 ILE A CA 1
ATOM 494 C C . ILE A 1 70 ? 5.528 -9.209 -2.246 1.00 94.19 70 ILE A C 1
ATOM 496 O O . ILE A 1 70 ? 6.393 -9.040 -1.390 1.00 94.19 70 ILE A O 1
ATOM 500 N N . PHE A 1 71 ? 4.260 -8.843 -2.058 1.00 94.50 71 PHE A N 1
ATOM 501 C CA . PHE A 1 71 ? 3.722 -8.319 -0.809 1.00 94.50 71 PHE A CA 1
ATOM 502 C C . PHE A 1 71 ? 2.229 -8.622 -0.749 1.00 94.50 71 PHE A C 1
ATOM 504 O O . PHE A 1 71 ? 1.527 -8.406 -1.734 1.00 94.50 71 PHE A O 1
ATOM 511 N N . LEU A 1 72 ? 1.747 -9.104 0.390 1.00 95.25 72 LEU A N 1
ATOM 512 C CA . LEU A 1 72 ? 0.331 -9.339 0.642 1.00 95.25 72 LEU A CA 1
ATOM 513 C C . LEU A 1 72 ? 0.094 -9.171 2.143 1.00 95.25 72 LEU A C 1
ATOM 515 O O . LEU A 1 72 ? 0.657 -9.920 2.942 1.00 95.25 72 LEU A O 1
ATOM 519 N N . LYS A 1 73 ? -0.650 -8.137 2.542 1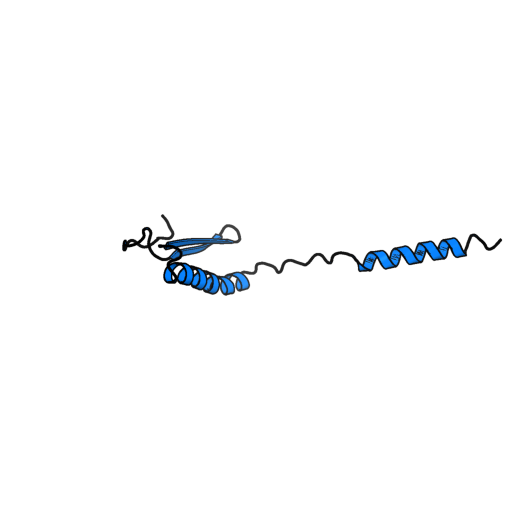.00 93.62 73 LYS A N 1
ATOM 520 C CA . LYS A 1 73 ? -0.853 -7.812 3.959 1.00 93.62 73 LYS A CA 1
ATOM 521 C C . LYS A 1 73 ? -2.166 -7.075 4.209 1.00 93.62 73 LYS A C 1
ATOM 523 O O . LYS A 1 73 ? -2.501 -6.146 3.477 1.00 93.62 73 LYS A O 1
ATOM 528 N N . GLY A 1 74 ? -2.856 -7.465 5.278 1.00 94.00 74 GLY A N 1
ATOM 529 C CA . GLY A 1 74 ? -3.982 -6.739 5.864 1.00 94.00 74 GLY A CA 1
ATOM 530 C C . GLY A 1 74 ? -3.550 -5.797 6.994 1.00 94.00 74 GLY A C 1
ATOM 531 O O . GLY A 1 74 ? -2.560 -6.043 7.688 1.00 94.00 74 GLY A O 1
ATOM 532 N N . PHE A 1 75 ? -4.297 -4.712 7.174 1.00 93.94 75 PHE A N 1
ATOM 533 C CA . PHE A 1 75 ? -4.113 -3.691 8.202 1.00 93.94 75 PHE A CA 1
ATOM 534 C C . PHE A 1 75 ? -5.456 -3.375 8.853 1.00 93.94 75 PHE A C 1
ATOM 536 O O . PHE A 1 75 ? -6.470 -3.290 8.164 1.00 93.94 75 PHE A O 1
ATOM 543 N N . GLY A 1 76 ? -5.454 -3.131 10.163 1.00 92.69 76 GLY A N 1
ATOM 544 C CA . GLY A 1 76 ? -6.668 -2.788 10.902 1.00 92.69 76 GLY A CA 1
ATOM 545 C C . GLY A 1 76 ? -7.677 -3.932 10.974 1.00 92.69 76 GLY A C 1
ATOM 546 O O . GLY A 1 76 ? -7.309 -5.108 10.943 1.00 92.69 76 GLY A O 1
ATOM 547 N N . HIS A 1 77 ? -8.950 -3.568 11.085 1.00 92.88 77 HIS A N 1
ATOM 548 C CA . HIS A 1 77 ? -10.071 -4.473 11.319 1.00 92.88 77 HIS A CA 1
ATOM 549 C C . HIS A 1 77 ? -11.068 -4.450 10.160 1.00 92.88 77 HIS A C 1
ATOM 551 O O . HIS A 1 77 ? -11.216 -3.435 9.478 1.00 92.88 77 HIS A O 1
ATOM 557 N N . ARG A 1 78 ? -11.777 -5.562 9.943 1.00 88.69 78 ARG A N 1
ATOM 558 C CA . ARG A 1 78 ? -12.791 -5.671 8.878 1.00 88.69 78 ARG A CA 1
ATOM 559 C C . ARG A 1 78 ? -13.962 -4.717 9.081 1.00 88.69 78 ARG A C 1
ATOM 561 O O . ARG A 1 78 ? -14.508 -4.199 8.111 1.00 88.69 78 ARG A O 1
ATOM 568 N N . GLU A 1 79 ? -14.334 -4.467 10.331 1.00 85.69 79 GLU A N 1
ATOM 569 C CA . GLU A 1 79 ? -15.467 -3.619 10.686 1.00 85.69 79 GLU A CA 1
ATOM 570 C C . GLU A 1 79 ? -15.081 -2.603 11.762 1.00 85.69 79 GLU A C 1
ATOM 572 O O . GLU A 1 79 ? -14.292 -2.882 12.668 1.00 85.69 79 GLU A O 1
ATOM 577 N N . ALA A 1 80 ? -15.672 -1.409 11.686 1.00 81.12 80 ALA A N 1
ATOM 578 C CA . ALA A 1 80 ? -15.482 -0.386 12.705 1.00 81.12 80 ALA A CA 1
ATOM 579 C C . ALA A 1 80 ? -16.011 -0.877 14.060 1.00 81.12 80 ALA A C 1
ATOM 581 O O . ALA A 1 80 ? -17.164 -1.289 14.180 1.00 81.12 80 ALA A O 1
ATOM 582 N N . GLY A 1 81 ? -15.172 -0.800 15.092 1.00 81.94 81 GLY A N 1
ATOM 583 C CA . GLY A 1 81 ? -15.550 -1.185 16.452 1.00 81.94 81 GLY A CA 1
ATOM 584 C C . GLY A 1 81 ? -15.596 -2.691 16.706 1.00 81.94 81 GLY A C 1
ATOM 585 O O . GLY A 1 81 ? -15.939 -3.085 17.821 1.00 81.94 81 GLY A O 1
ATOM 586 N N . ARG A 1 82 ? -15.227 -3.529 15.730 1.00 85.62 82 ARG A N 1
ATOM 587 C CA . ARG A 1 82 ? -15.049 -4.961 15.961 1.00 85.62 82 ARG A CA 1
ATOM 588 C C . ARG A 1 82 ? -13.575 -5.382 15.959 1.00 85.62 82 ARG A C 1
ATOM 590 O O . ARG A 1 82 ? -12.761 -4.711 15.327 1.00 85.62 82 ARG A O 1
ATOM 597 N N . PRO A 1 83 ? -13.213 -6.463 16.677 1.00 84.44 83 PRO A N 1
ATOM 598 C CA . PRO A 1 83 ? -11.822 -6.870 16.828 1.00 84.44 83 PRO A CA 1
ATOM 599 C C . PRO A 1 83 ? -11.311 -7.765 15.692 1.00 84.44 83 PRO A C 1
ATOM 601 O O . PRO A 1 83 ? -10.142 -8.143 15.724 1.00 84.44 83 PRO A O 1
ATOM 604 N N . GLU A 1 84 ? -12.137 -8.156 14.715 1.00 87.06 84 GLU A N 1
ATOM 605 C CA . GLU A 1 84 ? -11.694 -9.052 13.646 1.00 87.06 84 GLU A CA 1
ATOM 606 C C . GLU A 1 84 ? -10.699 -8.332 12.723 1.00 87.06 84 GLU A C 1
ATOM 608 O O . GLU A 1 84 ? -11.076 -7.358 12.062 1.00 87.06 84 GLU A O 1
ATOM 613 N N . PRO A 1 85 ? -9.434 -8.789 12.641 1.00 86.19 85 PRO A N 1
ATOM 614 C CA . PRO A 1 85 ? -8.445 -8.160 11.784 1.00 86.19 85 PRO A CA 1
ATOM 615 C C . PRO A 1 85 ? -8.785 -8.391 10.311 1.00 86.19 85 PRO A C 1
ATOM 617 O O . PRO A 1 85 ? -9.408 -9.395 9.946 1.00 86.19 85 PRO A O 1
ATOM 620 N N . VAL A 1 86 ? -8.328 -7.475 9.460 1.00 86.38 86 VAL A N 1
ATOM 621 C CA . VAL A 1 86 ? -8.242 -7.737 8.022 1.00 86.38 86 VAL A CA 1
ATOM 622 C C . VAL A 1 86 ? -7.143 -8.772 7.805 1.00 86.38 86 VAL A C 1
ATOM 624 O O . VAL A 1 86 ? -5.982 -8.520 8.136 1.00 86.38 86 VAL A O 1
ATOM 627 N N . ASP A 1 87 ? -7.495 -9.933 7.264 1.00 76.12 87 ASP A N 1
ATOM 628 C CA . ASP A 1 87 ? -6.509 -10.865 6.728 1.00 76.12 87 ASP A CA 1
ATOM 629 C C . ASP A 1 87 ? -6.221 -10.537 5.261 1.00 76.12 87 ASP A C 1
ATOM 631 O O . ASP A 1 87 ? -6.888 -9.732 4.612 1.00 76.12 87 ASP A O 1
ATOM 635 N N . ALA A 1 88 ? -5.132 -11.106 4.763 1.00 66.25 88 ALA A N 1
ATOM 636 C CA . ALA A 1 88 ? -4.677 -10.841 3.412 1.00 66.25 88 ALA A CA 1
ATOM 637 C C . ALA A 1 88 ? -5.287 -11.813 2.376 1.00 66.25 88 ALA A C 1
ATOM 639 O O . ALA A 1 88 ? -5.093 -11.600 1.183 1.00 66.25 88 ALA A O 1
ATOM 640 N N . ASP A 1 89 ? -6.030 -12.831 2.835 1.00 63.41 89 ASP A N 1
ATOM 641 C CA . ASP A 1 89 ? -6.628 -13.900 2.017 1.00 63.41 89 ASP A CA 1
ATOM 642 C C . ASP A 1 89 ? -8.171 -13.844 1.922 1.00 63.41 89 ASP A C 1
ATOM 644 O O . ASP A 1 89 ? -8.733 -14.541 1.074 1.00 63.41 89 ASP A O 1
ATOM 648 N N . GLY A 1 90 ? -8.855 -12.985 2.695 1.00 53.59 90 GLY A N 1
ATOM 649 C CA . GLY A 1 90 ? -10.307 -12.758 2.608 1.00 53.59 90 GLY A CA 1
ATOM 650 C C . GLY A 1 90 ? -11.106 -13.223 3.817 1.00 53.59 90 GLY A C 1
ATOM 651 O O . GLY A 1 90 ? -10.874 -14.348 4.308 1.00 53.59 90 GLY A O 1
#